Protein AF-A0A0V9UDV1-F1 (afdb_monomer_lite)

Secondary structure (DSSP, 8-state):
--HHHHHHHH--HHHHHHHHTS-HHHHHHHHHHHHHHHTT-PPPP-PPPPPTTHHHHHHHHHHHHHTTT---HHHHHHHHHHTT--S-HHHHHHHHHHHHHHHHHHT---PPP--PPP-

Radius of gyration: 25.46 Å; chains: 1; bounding box: 48×59×56 Å

Structure (mmCIF, N/CA/C/O backbone):
data_AF-A0A0V9UDV1-F1
#
_entry.id   AF-A0A0V9UDV1-F1
#
loop_
_atom_site.group_PDB
_atom_site.id
_atom_site.type_symbol
_atom_site.label_atom_id
_atom_site.label_alt_id
_atom_site.label_comp_id
_atom_site.label_asym_id
_atom_site.label_entity_id
_atom_site.label_seq_id
_atom_site.pdbx_PDB_ins_code
_atom_site.Cartn_x
_atom_site.Cartn_y
_atom_site.Cartn_z
_atom_site.occupancy
_atom_site.B_iso_or_equiv
_atom_site.auth_seq_id
_atom_site.auth_comp_id
_atom_site.auth_asym_id
_atom_site.auth_atom_id
_atom_site.pdbx_PDB_model_num
ATOM 1 N N . MET A 1 1 ? -19.225 -16.203 29.135 1.00 77.62 1 MET A N 1
ATOM 2 C CA . MET A 1 1 ? -20.351 -15.443 28.553 1.00 77.62 1 MET A CA 1
ATOM 3 C C . MET A 1 1 ? -19.850 -14.714 27.312 1.00 77.62 1 MET A C 1
ATOM 5 O O . MET A 1 1 ? -18.695 -14.309 27.329 1.00 77.62 1 MET A O 1
ATOM 9 N N . ASP A 1 2 ? -20.645 -14.598 26.243 1.00 93.62 2 ASP A N 1
ATOM 10 C CA . ASP A 1 2 ? -20.272 -13.784 25.071 1.00 93.62 2 ASP A CA 1
ATOM 11 C C . ASP A 1 2 ? -20.384 -12.278 25.381 1.00 93.62 2 ASP A C 1
ATOM 13 O O . ASP A 1 2 ? -21.251 -11.872 26.154 1.00 93.62 2 ASP A O 1
ATOM 17 N N . ILE A 1 3 ? -19.526 -11.455 24.769 1.00 95.50 3 ILE A N 1
ATOM 18 C CA . ILE A 1 3 ? -19.421 -10.011 25.041 1.00 95.50 3 ILE A CA 1
ATOM 19 C C . ILE A 1 3 ? -20.712 -9.263 24.685 1.00 95.50 3 ILE A C 1
ATOM 21 O O . ILE A 1 3 ? -21.114 -8.357 25.420 1.00 95.50 3 ILE A O 1
ATOM 25 N N . ILE A 1 4 ? -21.374 -9.627 23.582 1.00 96.12 4 ILE A N 1
ATOM 26 C CA . ILE A 1 4 ? -22.611 -8.967 23.147 1.00 96.12 4 ILE A CA 1
ATOM 27 C C . ILE A 1 4 ? -23.750 -9.358 24.081 1.00 96.12 4 ILE A C 1
ATOM 29 O O . ILE A 1 4 ? -24.511 -8.494 24.518 1.00 96.12 4 ILE A O 1
ATOM 33 N N . SER A 1 5 ? -23.839 -10.640 24.432 1.00 96.44 5 SER A N 1
ATOM 34 C CA . SER A 1 5 ? -24.828 -11.131 25.395 1.00 96.44 5 SER A CA 1
ATOM 35 C C . SER A 1 5 ? -24.655 -10.477 26.767 1.00 96.44 5 SER A C 1
ATOM 37 O O . SER A 1 5 ? -25.627 -9.972 27.321 1.00 96.44 5 SER A O 1
ATOM 39 N N . ALA A 1 6 ? -23.420 -10.394 27.273 1.00 96.75 6 ALA A N 1
ATOM 40 C CA . ALA A 1 6 ? -23.119 -9.708 28.526 1.00 96.75 6 ALA A CA 1
ATOM 41 C C . ALA A 1 6 ? -23.530 -8.232 28.465 1.00 96.75 6 ALA A C 1
ATOM 43 O O . ALA A 1 6 ? -24.219 -7.748 29.356 1.00 96.75 6 ALA A O 1
ATOM 44 N N . TYR A 1 7 ? -23.189 -7.510 27.392 1.00 96.94 7 TYR A N 1
ATOM 45 C CA . TYR A 1 7 ? -23.598 -6.111 27.246 1.00 96.94 7 TYR A CA 1
ATOM 46 C C . TYR A 1 7 ? -25.122 -5.930 27.184 1.00 96.94 7 TYR A C 1
ATOM 48 O O . TYR A 1 7 ? -25.643 -4.973 27.754 1.00 96.94 7 TYR A O 1
ATOM 56 N N . ARG A 1 8 ? -25.852 -6.839 26.530 1.00 95.62 8 ARG A N 1
ATOM 57 C CA . ARG A 1 8 ? -27.320 -6.790 26.481 1.00 95.62 8 ARG A CA 1
ATOM 58 C C . ARG A 1 8 ? -27.957 -6.964 27.860 1.00 95.62 8 ARG A C 1
ATOM 60 O O . ARG A 1 8 ? -28.957 -6.303 28.117 1.00 95.62 8 ARG A O 1
ATOM 67 N N . GLU A 1 9 ? -27.366 -7.785 28.726 1.00 96.44 9 GLU A N 1
ATOM 68 C CA . GLU A 1 9 ? -27.851 -8.030 30.089 1.00 96.44 9 GLU A CA 1
ATOM 69 C C . GLU A 1 9 ? -27.543 -6.865 31.043 1.00 96.44 9 GLU A C 1
ATOM 71 O O . GLU A 1 9 ? -28.458 -6.285 31.621 1.00 96.44 9 GLU A O 1
ATOM 76 N N . VAL A 1 10 ? -26.272 -6.463 31.175 1.00 95.81 10 VAL A N 1
ATOM 77 C CA . VAL A 1 10 ? -25.868 -5.415 32.139 1.00 95.81 10 VAL A CA 1
ATOM 78 C C . VAL A 1 10 ? -25.980 -3.987 31.602 1.00 95.81 10 VAL A C 1
ATOM 80 O O . VAL A 1 10 ? -25.866 -3.037 32.375 1.00 95.81 10 VAL A O 1
ATOM 83 N N . ARG A 1 11 ? -26.153 -3.798 30.285 1.00 95.31 11 ARG A N 1
ATOM 84 C CA . ARG A 1 11 ? -26.264 -2.485 29.603 1.00 95.31 11 ARG A CA 1
ATOM 85 C C . ARG A 1 11 ? -25.141 -1.495 29.954 1.00 95.31 11 ARG A C 1
ATOM 87 O O . ARG A 1 11 ? -25.288 -0.284 29.811 1.00 95.31 11 ARG A O 1
ATOM 94 N N . SER A 1 12 ? -23.987 -2.012 30.376 1.00 96.94 12 SER A N 1
ATOM 95 C CA . SER A 1 12 ? -22.811 -1.250 30.795 1.00 96.94 12 SER A CA 1
ATOM 96 C C . SER A 1 12 ? -21.548 -1.878 30.222 1.00 96.94 12 SER A C 1
ATOM 98 O O . SER A 1 12 ? -21.309 -3.074 30.384 1.00 96.94 12 SER A O 1
ATOM 100 N N . TYR A 1 13 ? -20.694 -1.066 29.591 1.00 97.44 13 TYR A N 1
ATOM 101 C CA . TYR A 1 13 ? -19.423 -1.550 29.043 1.00 97.44 13 TYR A CA 1
ATOM 102 C C . TYR A 1 13 ? -18.446 -2.023 30.120 1.00 97.44 13 TYR A C 1
ATOM 104 O O . TYR A 1 13 ? -17.667 -2.936 29.863 1.00 97.44 13 TYR A O 1
ATOM 112 N N . ARG A 1 14 ? -18.454 -1.401 31.309 1.00 97.62 14 ARG A N 1
ATOM 113 C CA . ARG A 1 14 ? -17.582 -1.815 32.420 1.00 97.62 14 ARG A CA 1
ATOM 114 C C . ARG A 1 14 ? -18.089 -3.099 33.069 1.00 97.62 14 ARG A C 1
ATOM 116 O O . ARG A 1 14 ? -17.306 -4.029 33.199 1.00 97.62 14 ARG A O 1
ATOM 123 N N . GLY A 1 15 ? -19.392 -3.184 33.342 1.00 97.06 15 GLY A N 1
ATOM 124 C CA . GLY A 1 15 ? -19.994 -4.397 33.906 1.00 97.06 15 GLY A CA 1
ATOM 125 C C . GLY A 1 15 ? -19.821 -5.610 32.987 1.00 97.06 15 GLY A C 1
ATOM 126 O O . GLY A 1 15 ? -19.361 -6.660 33.419 1.00 97.06 15 GLY A O 1
ATOM 127 N N . ALA A 1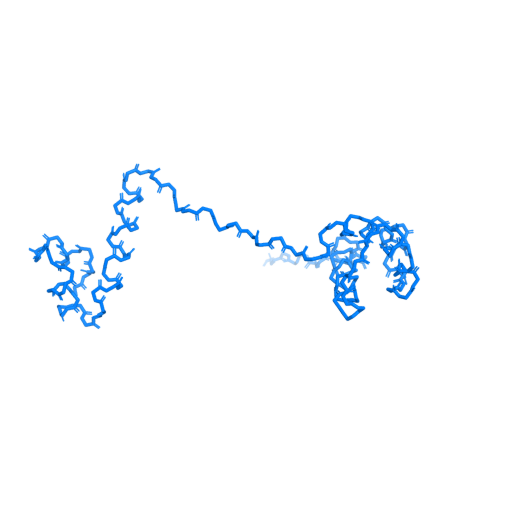 16 ? -20.074 -5.450 31.683 1.00 97.50 16 ALA A N 1
ATOM 128 C CA . ALA A 1 16 ? -19.852 -6.527 30.717 1.00 97.50 16 ALA A CA 1
ATOM 129 C C . ALA A 1 16 ? -18.370 -6.929 30.615 1.00 97.50 16 ALA A C 1
ATOM 131 O O . ALA A 1 16 ? -18.057 -8.102 30.414 1.00 97.50 16 ALA A O 1
ATOM 132 N N . ALA A 1 17 ? -17.452 -5.969 30.763 1.00 97.62 17 ALA A N 1
ATOM 133 C CA . ALA A 1 17 ? -16.021 -6.239 30.741 1.00 97.62 17 ALA A CA 1
ATOM 134 C C . ALA A 1 17 ? -15.558 -7.052 31.957 1.00 97.62 17 ALA A C 1
ATOM 136 O O . ALA A 1 17 ? -14.760 -7.968 31.779 1.00 97.62 17 ALA A O 1
ATOM 137 N N . GLU A 1 18 ? -16.082 -6.760 33.149 1.00 96.81 18 GLU A N 1
ATOM 138 C CA . GLU A 1 18 ? -15.821 -7.530 34.371 1.00 96.81 18 GLU A CA 1
ATOM 139 C C . GLU A 1 18 ? -16.335 -8.971 34.241 1.00 96.81 18 GLU A C 1
ATOM 141 O O . GLU A 1 18 ? -15.578 -9.909 34.479 1.00 96.81 18 GLU A O 1
ATOM 146 N N . LEU A 1 19 ? -17.567 -9.159 33.749 1.00 96.31 19 LEU A N 1
ATOM 147 C CA . LEU A 1 19 ? -18.158 -10.489 33.529 1.00 96.31 19 LEU A CA 1
ATOM 148 C C . LEU A 1 19 ? -17.414 -11.323 32.473 1.00 96.31 19 LEU A C 1
ATOM 150 O O . LEU A 1 19 ? -17.373 -12.550 32.559 1.00 96.31 19 LEU A O 1
ATOM 154 N N . CYS A 1 20 ? -16.844 -10.669 31.459 1.00 95.56 20 CYS A N 1
ATOM 155 C CA . CYS A 1 20 ? -16.139 -11.335 30.363 1.00 95.56 20 CYS A CA 1
ATOM 156 C C . CYS A 1 20 ? -14.611 -11.374 30.542 1.00 95.56 20 CYS A C 1
ATOM 158 O O . CYS A 1 20 ? -13.923 -11.872 29.652 1.00 95.56 20 CYS A O 1
ATOM 160 N N . GLY A 1 21 ? -14.061 -10.823 31.631 1.00 95.44 21 GLY A N 1
ATOM 161 C CA . GLY A 1 21 ? -12.612 -10.765 31.863 1.00 95.44 21 GLY A CA 1
ATOM 162 C C . GLY A 1 21 ? -11.836 -9.975 30.797 1.00 95.44 21 GLY A C 1
ATOM 163 O O . GLY A 1 21 ? -10.723 -10.346 30.432 1.00 95.44 21 GLY A O 1
ATOM 164 N N . THR A 1 22 ? -12.421 -8.905 30.251 1.00 96.31 22 THR A N 1
ATOM 165 C CA . THR A 1 22 ? -11.812 -8.076 29.195 1.00 96.31 22 THR A CA 1
ATOM 166 C C . THR A 1 22 ? -11.770 -6.595 29.584 1.00 96.31 22 THR A C 1
ATOM 168 O O . THR A 1 22 ? -12.030 -6.217 30.721 1.00 96.31 22 THR A O 1
ATOM 171 N N . THR A 1 23 ? -11.420 -5.714 28.645 1.00 97.44 23 THR A N 1
ATOM 172 C CA . THR A 1 23 ? -11.447 -4.262 28.853 1.00 97.44 23 THR A CA 1
ATOM 173 C C . THR A 1 23 ? -12.726 -3.646 28.290 1.00 97.44 23 THR A C 1
ATOM 175 O O . THR A 1 23 ? -13.153 -3.973 27.183 1.00 97.44 23 THR A O 1
ATOM 178 N N . HIS A 1 24 ? -13.302 -2.666 28.993 1.00 97.12 24 HIS A N 1
ATOM 179 C CA . HIS A 1 24 ? -14.498 -1.935 28.537 1.00 97.12 24 HIS A CA 1
ATOM 180 C C . HIS A 1 24 ? -14.324 -1.276 27.155 1.00 97.12 24 HIS A C 1
ATOM 182 O O . HIS A 1 24 ? -15.291 -1.134 26.413 1.00 97.12 24 HIS A O 1
ATOM 188 N N . LYS A 1 25 ? -13.089 -0.920 26.764 1.00 98.06 25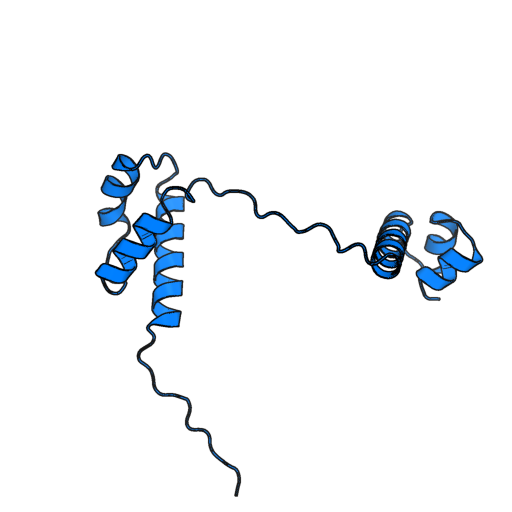 LYS A N 1
ATOM 189 C CA . LYS A 1 25 ? -12.764 -0.428 25.410 1.00 98.06 25 LYS A CA 1
ATOM 190 C C . LYS A 1 25 ? -12.933 -1.508 24.336 1.00 98.06 25 LYS A C 1
ATOM 192 O O . LYS A 1 25 ? -13.318 -1.203 23.211 1.00 98.06 25 LYS A O 1
ATOM 197 N N . THR A 1 26 ? -12.630 -2.762 24.666 1.00 97.31 26 THR A N 1
ATOM 198 C CA . THR A 1 26 ? -12.832 -3.905 23.764 1.00 97.31 26 THR A CA 1
ATOM 199 C C . THR A 1 26 ? -14.311 -4.225 23.644 1.00 97.31 26 THR A C 1
ATOM 201 O O . THR A 1 26 ? -14.782 -4.351 22.520 1.00 97.31 26 THR A O 1
ATOM 204 N N . VAL A 1 27 ? -15.046 -4.234 24.763 1.00 97.62 27 VAL A N 1
ATOM 205 C CA . VAL A 1 27 ? -16.511 -4.371 24.748 1.00 97.62 27 VAL A CA 1
ATOM 206 C C . VAL A 1 27 ? -17.137 -3.295 23.866 1.00 97.62 27 VAL A C 1
ATOM 208 O O . VAL A 1 27 ? -17.811 -3.637 22.903 1.00 97.62 27 VAL A O 1
ATOM 211 N N . LYS A 1 28 ? -16.840 -2.014 24.123 1.00 97.31 28 LYS A N 1
ATOM 212 C CA . LYS A 1 28 ? -17.348 -0.883 23.334 1.00 97.31 28 LYS A CA 1
ATOM 213 C C . LYS A 1 28 ? -17.108 -1.079 21.833 1.00 97.31 28 LYS A C 1
ATOM 215 O O . LYS A 1 28 ? -18.047 -1.053 21.055 1.00 97.31 28 LYS A O 1
ATOM 220 N N . ARG A 1 29 ? -15.866 -1.370 21.436 1.00 95.62 29 ARG A N 1
ATOM 221 C CA . ARG A 1 29 ? -15.487 -1.587 20.029 1.00 95.62 29 ARG A CA 1
ATOM 222 C C . ARG A 1 29 ? -16.188 -2.783 19.375 1.00 95.62 29 ARG A C 1
ATOM 224 O O . ARG A 1 29 ? -16.395 -2.761 18.166 1.00 95.62 29 ARG A O 1
ATOM 231 N N . ILE A 1 30 ? -16.471 -3.846 20.128 1.00 95.31 30 ILE A N 1
ATOM 232 C CA . ILE A 1 30 ? -17.182 -5.027 19.617 1.00 95.31 30 ILE A CA 1
ATOM 233 C C . ILE A 1 30 ? -18.671 -4.721 19.468 1.00 95.31 30 ILE A C 1
ATOM 235 O O . ILE A 1 30 ? -19.237 -5.031 18.427 1.00 95.31 30 ILE A O 1
ATOM 239 N N . VAL A 1 31 ? -19.275 -4.076 20.468 1.00 95.44 31 VAL A N 1
ATOM 240 C CA . VAL A 1 31 ? -20.683 -3.664 20.437 1.00 95.44 31 VAL A CA 1
ATOM 241 C C . VAL A 1 31 ? -20.931 -2.677 19.300 1.00 95.44 31 VAL A C 1
ATOM 243 O O . VAL A 1 31 ? -21.790 -2.939 18.473 1.00 95.44 31 VAL A O 1
ATOM 246 N N . GLU A 1 32 ? -20.131 -1.614 19.185 1.00 93.94 32 GLU A N 1
ATOM 247 C CA . GLU A 1 32 ? -20.264 -0.616 18.112 1.00 93.94 32 GLU A CA 1
ATOM 248 C C . GLU A 1 32 ? -20.110 -1.244 16.723 1.00 93.94 32 GLU A C 1
ATOM 250 O O . GLU A 1 32 ? -20.841 -0.901 15.800 1.00 93.94 32 GLU A O 1
ATOM 255 N N . ARG A 1 33 ? -19.179 -2.195 16.567 1.00 91.69 33 ARG A N 1
ATOM 256 C CA . ARG A 1 33 ? -19.026 -2.940 15.311 1.00 91.69 33 ARG A CA 1
ATOM 257 C C . ARG A 1 33 ? -20.251 -3.795 15.018 1.00 91.69 33 ARG A C 1
ATOM 259 O O . ARG A 1 33 ? -20.735 -3.777 13.899 1.00 91.69 33 ARG A O 1
ATOM 266 N N . PHE A 1 34 ? -20.744 -4.524 16.014 1.00 92.69 34 PHE A N 1
ATOM 267 C CA . PHE A 1 34 ? -21.923 -5.361 15.853 1.00 92.69 34 PHE A CA 1
ATOM 268 C C . PHE A 1 34 ? -23.162 -4.529 15.505 1.00 92.69 34 PHE A C 1
ATOM 270 O O . PHE A 1 34 ? -23.909 -4.898 14.609 1.00 92.69 34 PHE A O 1
ATOM 277 N N . GLU A 1 35 ? -23.373 -3.397 16.176 1.00 91.50 35 GLU A N 1
ATOM 278 C CA . GLU A 1 35 ? -24.470 -2.473 15.875 1.00 91.50 35 GLU A CA 1
ATOM 279 C C . GLU A 1 35 ? -24.342 -1.879 14.469 1.00 91.50 35 GLU A C 1
ATOM 281 O O . GLU A 1 35 ? -25.335 -1.829 13.747 1.00 91.50 35 GLU A O 1
ATOM 286 N N . ALA A 1 36 ? -23.129 -1.502 14.048 1.00 89.31 36 ALA A N 1
ATOM 287 C CA . ALA A 1 36 ? -22.862 -1.061 12.681 1.00 89.31 36 ALA A CA 1
ATOM 288 C C . ALA A 1 36 ? -23.187 -2.160 11.654 1.00 89.31 36 ALA A C 1
ATOM 290 O O . ALA A 1 36 ? -23.900 -1.892 10.689 1.00 89.31 36 ALA A O 1
ATOM 291 N N . ASP A 1 37 ? -22.754 -3.400 11.898 1.00 88.69 37 ASP A N 1
ATOM 292 C CA . A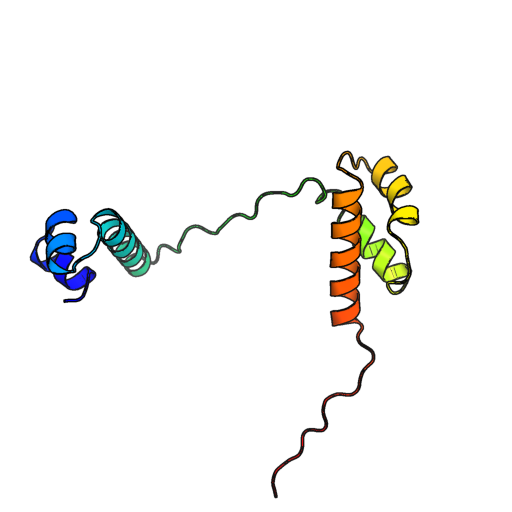SP A 1 37 ? -23.037 -4.544 11.027 1.00 88.69 37 ASP A CA 1
ATOM 293 C C . ASP A 1 37 ? -24.552 -4.829 10.947 1.00 88.69 37 ASP A C 1
ATOM 295 O O . ASP A 1 37 ? -25.082 -5.055 9.860 1.00 88.69 37 ASP A O 1
ATOM 299 N N . GLN A 1 38 ? -25.282 -4.764 12.072 1.00 90.12 38 GLN A N 1
ATOM 300 C CA . GLN A 1 38 ? -26.747 -4.921 12.101 1.00 90.12 38 GLN A CA 1
ATOM 301 C C . GLN A 1 38 ? -27.481 -3.778 11.387 1.00 90.12 38 GLN A C 1
ATOM 303 O O . GLN A 1 38 ? -28.514 -4.007 10.762 1.00 90.12 38 GLN A O 1
ATOM 308 N N . ALA A 1 39 ? -26.948 -2.557 11.453 1.00 90.25 39 ALA A N 1
ATOM 309 C CA . ALA A 1 39 ? -27.463 -1.398 10.729 1.00 90.25 39 ALA A CA 1
ATOM 310 C C . ALA A 1 39 ? -27.067 -1.390 9.238 1.00 90.25 39 ALA A C 1
ATOM 312 O O . ALA A 1 39 ? -27.381 -0.433 8.531 1.00 90.25 39 ALA A O 1
ATOM 313 N N . GLY A 1 40 ? -26.344 -2.410 8.757 1.00 86.44 40 GLY A N 1
ATOM 314 C CA . GLY A 1 40 ? -25.824 -2.461 7.390 1.00 86.44 40 GLY A CA 1
ATOM 315 C C . GLY A 1 40 ? -24.789 -1.372 7.092 1.00 86.44 40 GLY A C 1
ATOM 316 O O . GLY A 1 40 ? -24.549 -1.054 5.929 1.00 86.44 40 GLY A O 1
ATOM 317 N N . THR A 1 41 ? -24.189 -0.775 8.126 1.00 84.69 41 THR A N 1
ATOM 318 C CA . THR A 1 41 ? -23.133 0.228 7.989 1.00 84.69 41 THR A CA 1
ATOM 319 C C . THR A 1 41 ? -21.802 -0.496 7.798 1.00 84.69 41 THR A C 1
ATOM 321 O O . THR A 1 41 ? -21.313 -1.122 8.740 1.00 84.69 41 THR A O 1
ATOM 324 N N . PRO A 1 42 ? -21.189 -0.432 6.603 1.00 77.00 42 PRO A N 1
ATOM 325 C CA . PRO A 1 42 ? -19.916 -1.089 6.374 1.00 77.00 42 PRO A CA 1
ATOM 326 C C . PRO A 1 42 ? -18.833 -0.460 7.263 1.00 77.00 42 PRO A C 1
ATOM 328 O O . PRO A 1 42 ? -18.859 0.752 7.515 1.00 77.00 42 PRO A O 1
ATOM 331 N N . PRO A 1 43 ? -17.849 -1.249 7.730 1.00 77.94 43 PRO A N 1
ATOM 332 C CA . PRO A 1 43 ? -16.720 -0.707 8.468 1.00 77.94 43 PRO A CA 1
ATOM 333 C C . PRO A 1 43 ? -16.000 0.354 7.624 1.00 77.94 43 PRO A C 1
ATOM 335 O O . PRO A 1 43 ? -15.947 0.229 6.396 1.00 77.94 43 PRO A O 1
ATOM 338 N N . PRO A 1 44 ? -15.411 1.385 8.258 1.00 78.62 44 PRO A N 1
ATOM 339 C CA . PRO A 1 44 ? -14.695 2.414 7.525 1.00 78.62 44 PRO A CA 1
ATOM 340 C C . PRO A 1 44 ? -13.594 1.766 6.687 1.00 78.62 44 PRO A C 1
ATOM 342 O O . PRO A 1 44 ? -12.778 0.986 7.195 1.00 78.62 44 PRO A O 1
ATOM 345 N N . VAL A 1 45 ? -13.581 2.094 5.396 1.00 80.25 45 VAL A N 1
ATOM 346 C CA . VAL A 1 45 ? -12.541 1.632 4.481 1.00 80.25 45 VAL A CA 1
ATOM 347 C C . VAL A 1 45 ? -11.211 2.167 4.994 1.00 80.25 45 VAL A C 1
ATOM 349 O O . VAL A 1 45 ? -11.047 3.368 5.218 1.00 80.25 45 VAL A O 1
ATOM 352 N N . ARG A 1 46 ? -10.252 1.267 5.218 1.00 78.06 46 ARG A N 1
ATOM 353 C CA . ARG A 1 46 ? -8.884 1.675 5.532 1.00 78.06 46 ARG A CA 1
ATOM 354 C C . ARG A 1 46 ? -8.312 2.347 4.293 1.00 78.06 46 ARG A C 1
ATOM 356 O O . ARG A 1 46 ? -7.994 1.665 3.327 1.00 78.06 46 ARG A O 1
ATOM 363 N N . VAL A 1 47 ? -8.198 3.669 4.337 1.00 78.62 47 VAL A N 1
ATOM 364 C CA . VAL A 1 47 ? -7.517 4.430 3.291 1.00 78.62 47 VAL A CA 1
ATOM 365 C C . VAL A 1 47 ? -6.022 4.184 3.449 1.00 78.62 47 VAL A C 1
ATOM 367 O O . VAL A 1 47 ? -5.445 4.453 4.509 1.00 78.62 47 VAL A O 1
ATOM 370 N N . GLU A 1 48 ? -5.409 3.605 2.423 1.00 77.88 48 GLU A N 1
ATOM 371 C CA . GLU A 1 48 ? -3.960 3.482 2.365 1.00 77.88 48 GLU A CA 1
ATOM 372 C C . GLU A 1 48 ? -3.352 4.885 2.289 1.00 77.88 48 GLU A C 1
ATOM 374 O O . GLU A 1 48 ? -3.847 5.759 1.580 1.00 77.88 48 GLU A O 1
ATOM 379 N N . ARG A 1 49 ? -2.324 5.138 3.101 1.00 84.06 49 ARG A N 1
ATOM 380 C CA . ARG A 1 49 ? -1.659 6.442 3.101 1.00 84.06 49 ARG A CA 1
ATOM 381 C C . ARG A 1 49 ? -0.824 6.553 1.838 1.00 84.06 49 ARG A C 1
ATOM 383 O O . ARG A 1 49 ? -0.019 5.657 1.594 1.00 84.06 49 ARG A O 1
ATOM 390 N N . GLU A 1 50 ? -0.952 7.675 1.138 1.00 83.75 50 GLU A N 1
ATOM 391 C CA . GLU A 1 50 ? -0.107 7.994 -0.013 1.00 83.75 50 GLU A CA 1
ATOM 392 C C . GLU A 1 50 ? 1.373 7.825 0.349 1.00 83.75 50 GLU A C 1
ATOM 394 O O . GLU A 1 50 ? 1.869 8.321 1.373 1.00 83.75 50 GLU A O 1
ATOM 399 N N . HIS A 1 51 ? 2.086 7.078 -0.483 1.00 85.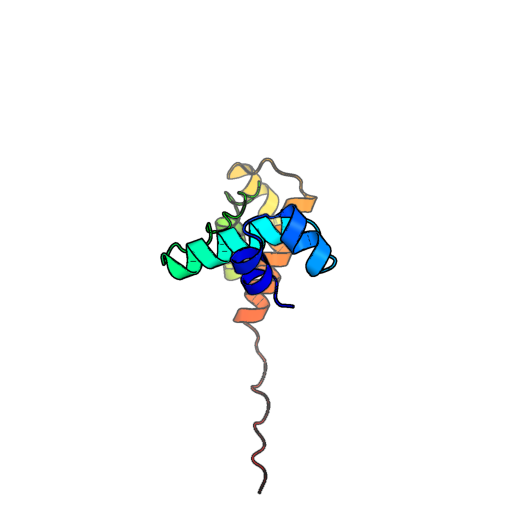88 51 HIS A N 1
ATOM 400 C CA . HIS A 1 51 ? 3.521 6.964 -0.404 1.00 85.88 51 HIS A CA 1
ATOM 401 C C . HIS A 1 51 ? 4.184 8.095 -1.188 1.00 85.88 51 HIS A C 1
ATOM 403 O O . HIS A 1 51 ? 3.777 8.516 -2.264 1.00 85.88 51 HIS A O 1
ATOM 409 N N . ASN A 1 52 ? 5.331 8.533 -0.684 1.00 88.19 52 ASN A N 1
ATOM 410 C CA . ASN A 1 52 ? 6.190 9.545 -1.302 1.00 88.19 52 ASN A CA 1
ATOM 411 C C . ASN A 1 52 ? 6.729 9.195 -2.705 1.00 88.19 52 ASN A C 1
ATOM 413 O O . ASN A 1 52 ? 7.422 10.013 -3.307 1.00 88.19 52 ASN A O 1
ATOM 417 N N . TYR A 1 53 ? 6.504 7.977 -3.194 1.00 90.00 53 TYR A N 1
ATOM 418 C CA . TYR A 1 53 ? 6.926 7.528 -4.518 1.00 90.00 53 TYR A CA 1
ATOM 419 C C . TYR A 1 53 ? 5.756 7.265 -5.470 1.00 90.00 53 TYR A C 1
ATOM 421 O O . TYR A 1 53 ? 6.012 6.893 -6.613 1.00 90.00 53 TYR A O 1
ATOM 429 N N . ASP A 1 54 ? 4.511 7.488 -5.037 1.00 91.12 54 ASP A N 1
ATOM 430 C CA . ASP A 1 54 ? 3.315 7.174 -5.827 1.00 91.12 54 ASP A CA 1
ATOM 431 C C . ASP A 1 54 ? 3.310 7.885 -7.182 1.00 91.12 54 ASP A C 1
ATOM 433 O O . ASP A 1 54 ? 2.970 7.282 -8.198 1.00 91.12 54 ASP A O 1
ATOM 437 N N . SER A 1 55 ? 3.818 9.120 -7.227 1.00 91.94 55 SER A N 1
ATOM 438 C CA . SER A 1 55 ? 3.941 9.910 -8.458 1.00 91.94 55 SER A CA 1
ATOM 439 C C . SER A 1 55 ? 4.834 9.281 -9.533 1.00 91.94 55 SER A C 1
ATOM 441 O O . SER A 1 55 ? 4.707 9.626 -10.705 1.00 91.94 55 SER A O 1
ATOM 443 N N . VAL A 1 56 ? 5.741 8.370 -9.165 1.00 95.25 56 VAL A N 1
ATOM 444 C CA . VAL A 1 56 ? 6.672 7.713 -10.099 1.00 95.25 56 VAL A CA 1
ATOM 445 C C . VAL A 1 56 ? 6.483 6.201 -10.189 1.00 95.25 56 VAL A C 1
ATOM 447 O O . VAL A 1 56 ? 7.224 5.547 -10.925 1.00 95.25 56 VAL A O 1
ATOM 450 N N . THR A 1 57 ? 5.502 5.636 -9.479 1.00 95.44 57 THR A N 1
ATOM 451 C CA . THR A 1 57 ? 5.202 4.197 -9.504 1.00 95.44 57 THR A CA 1
ATOM 452 C C . THR A 1 57 ? 4.897 3.720 -10.920 1.00 95.44 57 THR A C 1
ATOM 454 O O . THR A 1 57 ? 5.512 2.759 -11.383 1.00 95.44 57 THR A O 1
ATOM 457 N N . GLU A 1 58 ? 4.033 4.436 -11.641 1.00 96.12 58 GLU A N 1
ATOM 458 C CA . GLU A 1 58 ? 3.636 4.059 -13.001 1.00 96.12 58 GLU A CA 1
ATOM 459 C C . GLU A 1 58 ? 4.819 4.100 -13.977 1.00 96.12 58 GLU A C 1
ATOM 461 O O . GLU A 1 58 ? 5.082 3.138 -14.697 1.00 96.12 58 GLU A O 1
ATOM 466 N N . LEU A 1 59 ? 5.631 5.161 -13.906 1.00 96.81 59 LEU A N 1
ATOM 467 C CA . LEU A 1 59 ? 6.856 5.295 -14.700 1.00 96.81 59 LEU A CA 1
ATOM 468 C C . LEU A 1 59 ? 7.820 4.127 -14.457 1.00 96.81 59 LEU A C 1
ATOM 470 O O . LEU A 1 59 ? 8.455 3.623 -15.387 1.00 96.81 59 LEU A O 1
ATOM 474 N N . VAL A 1 60 ? 7.966 3.698 -13.202 1.00 97.12 60 VAL A N 1
ATOM 475 C CA . VAL A 1 60 ? 8.823 2.562 -12.851 1.00 97.12 60 VAL A CA 1
ATOM 476 C C . VAL A 1 60 ? 8.252 1.261 -13.409 1.00 97.12 60 VAL A C 1
ATOM 478 O O . VAL A 1 60 ? 9.018 0.495 -13.997 1.00 97.12 60 VAL A O 1
ATOM 481 N N . ASN A 1 61 ? 6.947 1.024 -13.271 1.00 96.94 61 ASN A N 1
ATOM 482 C CA . ASN A 1 61 ? 6.279 -0.171 -13.786 1.00 96.94 61 ASN A CA 1
ATOM 483 C C . ASN A 1 61 ? 6.435 -0.287 -15.307 1.00 96.94 61 ASN A C 1
ATOM 485 O O . ASN A 1 61 ? 6.922 -1.309 -15.789 1.00 96.94 61 ASN A O 1
ATOM 489 N N . GLU A 1 62 ? 6.159 0.786 -16.048 1.00 97.19 62 GLU A N 1
ATOM 490 C CA . GLU A 1 62 ? 6.319 0.845 -17.506 1.00 97.19 62 GLU A CA 1
ATOM 491 C C . GLU A 1 62 ? 7.759 0.514 -17.938 1.00 97.19 62 GLU A C 1
ATOM 493 O O . GLU A 1 62 ? 8.014 -0.245 -18.878 1.00 97.19 62 GLU A O 1
ATOM 498 N N . ARG A 1 63 ? 8.751 1.069 -17.234 1.00 96.81 63 ARG A N 1
ATOM 499 C CA . ARG A 1 63 ? 10.171 0.831 -17.532 1.00 96.81 63 ARG A CA 1
ATOM 500 C C . ARG A 1 63 ? 10.608 -0.587 -17.185 1.00 96.81 63 ARG A C 1
ATOM 502 O O . ARG A 1 63 ? 11.429 -1.160 -17.906 1.00 96.81 63 ARG A O 1
ATOM 509 N N . VAL A 1 64 ? 10.095 -1.142 -16.090 1.00 96.81 64 VAL A N 1
ATOM 510 C CA . VAL A 1 64 ? 10.317 -2.539 -15.709 1.00 96.81 64 VAL A CA 1
ATOM 511 C C . VAL A 1 64 ? 9.747 -3.452 -16.786 1.00 96.81 64 VAL A C 1
ATOM 513 O O . VAL A 1 64 ? 10.495 -4.306 -17.266 1.00 96.81 64 VAL A O 1
ATOM 516 N N . ASP A 1 65 ? 8.515 -3.212 -17.226 1.00 96.19 65 ASP A N 1
ATOM 517 C CA . ASP A 1 65 ? 7.843 -4.010 -18.248 1.00 96.19 65 ASP A CA 1
ATOM 518 C C . ASP A 1 65 ? 8.578 -3.977 -19.594 1.00 96.19 65 ASP A C 1
ATOM 520 O O . ASP A 1 65 ? 9.023 -5.014 -20.091 1.00 96.19 65 ASP A O 1
ATOM 524 N N . ARG A 1 66 ? 8.882 -2.774 -20.105 1.00 96.00 66 ARG A N 1
ATOM 525 C CA . ARG A 1 66 ? 9.662 -2.585 -21.344 1.00 96.00 66 ARG A CA 1
ATOM 526 C C . ARG A 1 66 ? 11.011 -3.306 -21.311 1.00 96.00 66 ARG A C 1
ATOM 528 O O . ARG A 1 66 ? 11.511 -3.760 -22.336 1.00 96.00 66 ARG A O 1
ATOM 535 N N . SER A 1 67 ? 11.626 -3.392 -20.134 1.00 95.00 67 SER A N 1
ATOM 536 C CA . SER A 1 67 ? 12.919 -4.057 -19.947 1.00 95.00 67 SER A CA 1
ATOM 537 C C . SER A 1 67 ? 12.824 -5.548 -19.623 1.00 95.00 67 SER A C 1
ATOM 539 O O . SER A 1 67 ? 13.856 -6.171 -19.353 1.00 95.00 67 SER A O 1
ATOM 541 N N . GLN A 1 68 ? 11.617 -6.113 -19.574 1.00 93.69 68 GLN A N 1
ATOM 542 C CA . GLN A 1 68 ? 11.358 -7.477 -19.113 1.00 93.69 68 GLN A CA 1
ATOM 543 C C . GLN A 1 68 ? 11.970 -7.752 -17.728 1.00 93.69 68 GLN A C 1
ATOM 545 O O . GLN A 1 68 ? 12.650 -8.756 -17.498 1.00 93.69 68 GLN A O 1
ATOM 550 N N . GLY A 1 69 ? 11.852 -6.785 -16.818 1.00 93.12 69 GLY A N 1
ATOM 551 C CA . GLY A 1 69 ? 12.412 -6.868 -15.472 1.00 93.12 69 GLY A CA 1
ATOM 552 C C . GLY A 1 69 ? 13.942 -6.811 -15.386 1.00 93.12 69 GLY A C 1
ATOM 553 O O . GLY A 1 69 ? 14.494 -7.039 -14.306 1.00 93.12 69 GLY A O 1
ATOM 554 N N . ARG A 1 70 ? 14.673 -6.496 -16.461 1.00 94.19 70 ARG A N 1
ATOM 555 C CA . ARG A 1 70 ? 16.150 -6.446 -16.437 1.00 94.19 70 ARG A CA 1
ATOM 556 C C . ARG A 1 70 ? 16.719 -5.101 -16.003 1.00 94.19 70 ARG A C 1
ATOM 558 O O . ARG A 1 70 ? 17.836 -5.066 -15.491 1.00 94.19 70 ARG A O 1
ATOM 565 N N . ILE A 1 71 ? 15.960 -4.013 -16.135 1.00 95.81 71 ILE A N 1
ATOM 566 C CA . ILE A 1 71 ? 16.437 -2.671 -15.787 1.00 95.81 71 ILE A CA 1
ATOM 567 C C . ILE A 1 71 ? 16.836 -2.562 -14.306 1.00 95.81 71 ILE A C 1
ATOM 569 O O . ILE A 1 71 ? 16.273 -3.222 -13.420 1.00 95.81 71 ILE A O 1
ATOM 573 N N . SER A 1 72 ? 17.845 -1.732 -14.042 1.00 96.62 72 SER A N 1
ATOM 574 C CA . SER A 1 72 ? 18.325 -1.420 -12.697 1.00 96.62 72 SER A CA 1
ATOM 575 C C . SER A 1 72 ? 17.752 -0.091 -12.206 1.00 96.62 72 SER A C 1
ATOM 577 O O . SER A 1 72 ? 17.526 0.835 -12.986 1.00 96.62 72 SER A O 1
ATOM 579 N N . ALA A 1 73 ? 17.582 0.041 -10.887 1.00 96.69 73 ALA A N 1
ATOM 580 C CA . ALA A 1 73 ? 17.119 1.288 -10.277 1.00 96.69 73 ALA A CA 1
ATOM 581 C C . ALA A 1 73 ? 18.050 2.474 -10.589 1.00 96.69 73 ALA A C 1
ATOM 583 O O . ALA A 1 73 ? 17.576 3.587 -10.781 1.00 96.69 73 ALA A O 1
ATOM 584 N N . LYS A 1 74 ? 19.364 2.229 -10.707 1.00 96.56 74 LYS A N 1
ATOM 585 C CA . LYS A 1 74 ? 20.356 3.255 -11.065 1.00 96.56 74 LYS A CA 1
ATOM 586 C C . LYS A 1 74 ? 20.048 3.903 -12.420 1.00 96.56 74 LYS A C 1
ATOM 588 O O . LYS A 1 74 ? 20.222 5.105 -12.555 1.00 96.56 74 LYS A O 1
ATOM 593 N N . GLY A 1 75 ? 19.586 3.119 -13.397 1.00 94.25 75 GLY A N 1
ATOM 594 C CA . GLY A 1 75 ? 19.231 3.632 -14.723 1.00 94.25 75 GLY A CA 1
ATOM 595 C C . GLY A 1 75 ? 17.916 4.415 -14.747 1.00 94.25 75 GLY A C 1
ATOM 596 O O . GLY A 1 75 ? 17.800 5.377 -15.497 1.00 94.25 75 GLY A O 1
ATOM 597 N N . ILE A 1 76 ? 16.936 4.037 -13.918 1.00 96.31 76 ILE A N 1
ATOM 598 C CA . ILE A 1 76 ? 15.627 4.717 -13.871 1.00 96.31 76 ILE A CA 1
ATOM 599 C C . ILE A 1 76 ? 15.698 6.002 -13.037 1.00 96.31 76 ILE A C 1
ATOM 601 O O . ILE A 1 76 ? 14.994 6.962 -13.335 1.00 96.31 76 ILE A O 1
ATOM 605 N N . LEU A 1 77 ? 16.550 6.046 -12.008 1.00 96.44 77 LEU A N 1
ATOM 606 C CA . LEU A 1 77 ? 16.568 7.136 -11.032 1.00 96.44 77 LEU A CA 1
ATOM 607 C C . LEU A 1 77 ? 16.702 8.538 -11.662 1.00 96.44 77 LEU A C 1
ATOM 609 O O . LEU A 1 77 ? 15.899 9.390 -11.293 1.00 96.44 77 LEU A O 1
ATOM 613 N N . PRO A 1 78 ? 17.606 8.811 -12.626 1.00 96.81 78 PRO A N 1
ATOM 614 C CA . PRO A 1 78 ? 17.675 10.128 -13.268 1.00 96.81 78 PRO A CA 1
ATOM 615 C C . PRO A 1 78 ? 16.366 10.538 -13.956 1.00 96.81 78 PRO A C 1
ATOM 617 O O . PRO A 1 78 ? 15.972 11.698 -13.908 1.00 96.81 78 PRO A O 1
ATOM 620 N N . ILE A 1 79 ? 15.658 9.574 -14.544 1.00 96.00 79 ILE A N 1
ATOM 621 C CA . ILE A 1 79 ? 14.384 9.793 -15.236 1.00 96.00 79 ILE A CA 1
ATOM 622 C C . ILE A 1 79 ? 13.278 10.075 -14.217 1.00 96.00 79 ILE A C 1
ATOM 624 O O . ILE A 1 79 ? 12.505 11.010 -14.388 1.00 96.00 79 ILE A O 1
ATOM 628 N N . ALA A 1 80 ? 13.245 9.320 -13.117 1.00 95.88 80 ALA A N 1
ATOM 629 C CA . ALA A 1 80 ? 12.313 9.565 -12.021 1.00 95.88 80 ALA A CA 1
ATOM 630 C C . ALA A 1 80 ? 12.553 10.935 -11.363 1.00 95.88 80 ALA A C 1
ATOM 632 O O . ALA A 1 80 ? 11.598 11.634 -11.042 1.00 95.88 80 ALA A O 1
ATOM 633 N N . ARG A 1 81 ? 13.817 11.354 -11.197 1.00 96.31 81 ARG A N 1
ATOM 634 C CA . ARG A 1 81 ? 14.166 12.701 -10.710 1.00 96.31 81 ARG A CA 1
ATOM 635 C C . ARG A 1 81 ? 13.679 13.787 -11.668 1.00 96.31 81 ARG A C 1
ATOM 637 O O . ARG A 1 81 ? 13.079 14.751 -11.208 1.00 96.31 81 ARG A O 1
ATOM 644 N N . ALA A 1 82 ? 13.875 13.610 -12.976 1.00 96.19 82 ALA A N 1
ATOM 645 C CA . ALA A 1 82 ? 13.353 14.531 -13.988 1.00 96.19 82 ALA A CA 1
ATOM 646 C C . ALA A 1 82 ? 11.813 14.606 -13.977 1.00 96.19 82 ALA A C 1
ATOM 648 O O . ALA A 1 82 ? 11.252 15.666 -14.228 1.00 96.19 82 ALA A O 1
ATOM 649 N N . ALA A 1 83 ? 11.141 13.511 -13.613 1.00 94.56 83 ALA A N 1
ATOM 650 C CA . ALA A 1 83 ? 9.694 13.448 -13.405 1.00 94.56 83 ALA A CA 1
ATOM 651 C C . ALA A 1 83 ? 9.228 13.975 -12.027 1.00 94.56 83 ALA A C 1
ATOM 653 O O . ALA A 1 83 ? 8.052 13.858 -11.695 1.00 94.56 83 ALA A O 1
ATOM 654 N N . GLY A 1 84 ? 10.122 14.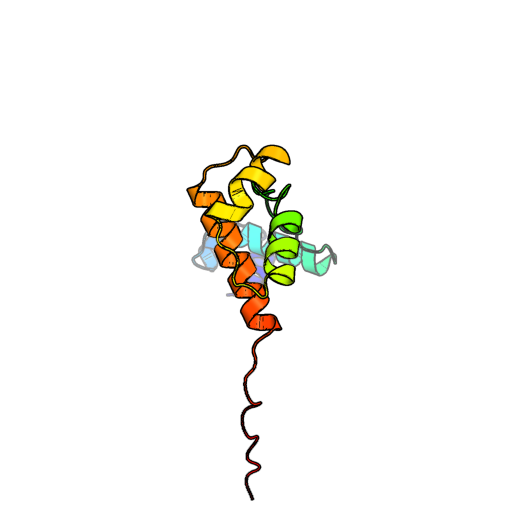545 -11.208 1.00 94.31 84 GLY A N 1
ATOM 655 C CA . GLY A 1 84 ? 9.765 15.183 -9.936 1.00 94.31 84 GLY A CA 1
ATOM 656 C C . GLY A 1 84 ? 9.928 14.312 -8.687 1.00 94.31 84 GLY A C 1
ATOM 657 O O . GLY A 1 84 ? 9.484 14.704 -7.610 1.00 94.31 84 GLY A O 1
ATOM 658 N N . TYR A 1 85 ? 10.584 13.151 -8.771 1.00 96.00 85 TYR A N 1
ATOM 659 C CA . TYR A 1 85 ? 10.869 12.341 -7.585 1.00 96.00 85 TYR A CA 1
ATOM 660 C C . TYR A 1 85 ? 11.823 13.061 -6.621 1.00 96.00 85 TYR A C 1
ATOM 662 O O . TYR A 1 85 ? 12.982 13.322 -6.946 1.00 96.00 85 TYR A O 1
ATOM 670 N N . GLN A 1 86 ? 11.375 13.320 -5.392 1.00 94.38 86 GLN A N 1
ATOM 671 C CA . GLN A 1 86 ? 12.187 13.977 -4.354 1.00 94.38 86 GLN A CA 1
ATOM 672 C C . GLN A 1 86 ? 12.571 13.046 -3.191 1.00 94.38 86 GLN A C 1
ATOM 674 O O . GLN A 1 86 ? 13.356 13.430 -2.330 1.00 94.38 86 GLN A O 1
ATOM 679 N N . GLY A 1 87 ? 12.095 11.796 -3.187 1.00 93.19 87 GLY A N 1
ATOM 680 C CA . GLY A 1 87 ? 12.366 10.827 -2.121 1.00 93.19 87 GLY A CA 1
ATOM 681 C C . GLY A 1 87 ? 13.819 10.329 -2.044 1.00 93.19 87 GLY A C 1
ATOM 682 O O . GLY A 1 87 ? 14.697 10.746 -2.799 1.00 93.19 87 GLY A O 1
ATOM 683 N N . SER A 1 88 ? 14.089 9.408 -1.112 1.00 95.69 88 SER A N 1
ATOM 684 C CA . SER A 1 88 ? 15.429 8.832 -0.926 1.00 95.69 88 SER A CA 1
ATOM 685 C C . SER A 1 88 ? 15.737 7.705 -1.915 1.00 95.69 88 SER A C 1
ATOM 687 O O . SER A 1 88 ? 14.889 6.869 -2.229 1.00 95.69 88 SER A O 1
ATOM 689 N N . ASP A 1 89 ? 16.999 7.586 -2.321 1.00 95.69 89 ASP A N 1
ATOM 690 C CA . ASP A 1 89 ? 17.443 6.551 -3.265 1.00 95.69 89 ASP A CA 1
ATOM 691 C C . ASP A 1 89 ? 17.239 5.123 -2.736 1.00 95.69 89 ASP A C 1
ATOM 693 O O . ASP A 1 89 ? 17.081 4.167 -3.499 1.00 95.69 89 ASP A O 1
ATOM 697 N N . ARG A 1 90 ? 17.251 4.940 -1.409 1.00 96.44 90 ARG A N 1
ATOM 698 C CA . ARG A 1 90 ? 16.925 3.652 -0.778 1.00 96.44 90 ARG A CA 1
ATOM 699 C C . ARG A 1 90 ? 15.463 3.288 -1.002 1.00 96.44 90 ARG A C 1
ATOM 701 O O . ARG A 1 90 ? 15.171 2.129 -1.287 1.00 96.44 90 ARG A O 1
ATOM 708 N N . ASN A 1 91 ? 14.568 4.257 -0.854 1.00 95.06 91 ASN A N 1
ATOM 709 C CA . ASN A 1 91 ? 13.144 4.048 -1.050 1.00 95.06 91 ASN A CA 1
ATOM 710 C C . ASN A 1 91 ? 12.832 3.762 -2.523 1.00 95.06 91 ASN A C 1
ATOM 712 O O . ASN A 1 91 ? 12.163 2.783 -2.832 1.00 95.06 91 ASN A O 1
ATOM 716 N N . PHE A 1 92 ? 13.454 4.514 -3.433 1.00 96.88 92 PHE A N 1
ATOM 717 C CA . PHE A 1 92 ? 13.348 4.263 -4.869 1.00 96.88 92 PHE A CA 1
ATOM 718 C C . PHE A 1 92 ? 13.794 2.846 -5.260 1.00 96.88 92 PHE A C 1
ATOM 720 O O . PHE A 1 92 ? 13.115 2.145 -6.005 1.00 96.88 92 PHE A O 1
ATOM 727 N N . ARG A 1 93 ? 14.913 2.365 -4.700 1.00 97.25 93 ARG A N 1
ATOM 728 C CA . ARG A 1 93 ? 15.367 0.981 -4.917 1.00 97.25 93 ARG A CA 1
ATOM 729 C C . ARG A 1 93 ? 14.359 -0.060 -4.427 1.00 97.25 93 ARG A C 1
ATOM 731 O O . ARG A 1 93 ? 14.230 -1.099 -5.069 1.00 97.25 93 ARG A O 1
ATOM 738 N N . ARG A 1 94 ? 13.657 0.201 -3.318 1.00 96.94 94 ARG A N 1
ATOM 739 C CA . ARG A 1 94 ? 12.598 -0.685 -2.803 1.00 96.94 94 ARG A CA 1
ATOM 740 C C . ARG A 1 94 ? 11.390 -0.719 -3.734 1.00 96.94 94 ARG A C 1
ATOM 742 O O . ARG A 1 94 ? 10.947 -1.817 -4.048 1.00 96.94 94 ARG A O 1
ATOM 749 N N . LEU A 1 95 ? 10.942 0.438 -4.227 1.00 96.56 95 LEU A N 1
ATOM 750 C CA . LEU A 1 95 ? 9.890 0.528 -5.245 1.00 96.56 95 LEU A CA 1
ATOM 751 C C . LEU A 1 95 ? 10.248 -0.313 -6.478 1.00 96.56 95 LEU A C 1
ATOM 753 O O . LEU A 1 95 ? 9.494 -1.200 -6.864 1.00 96.56 95 LEU A O 1
ATOM 757 N N . VAL A 1 96 ? 11.440 -0.112 -7.049 1.00 97.50 96 VAL A N 1
ATOM 758 C CA . VAL A 1 96 ? 11.885 -0.873 -8.230 1.00 97.50 96 VAL A CA 1
ATOM 759 C C . VAL A 1 96 ? 11.963 -2.376 -7.935 1.00 97.50 96 VAL A C 1
ATOM 761 O O . VAL A 1 96 ? 11.597 -3.190 -8.780 1.00 97.50 96 VAL A O 1
ATOM 764 N N . ALA A 1 97 ? 12.431 -2.776 -6.749 1.00 97.69 97 ALA A N 1
AT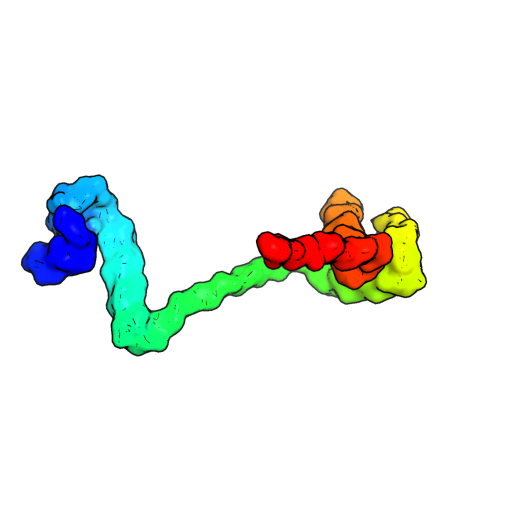OM 765 C CA . ALA A 1 97 ? 12.482 -4.186 -6.363 1.00 97.69 97 ALA A CA 1
ATOM 766 C C . ALA A 1 97 ? 11.081 -4.809 -6.243 1.00 97.69 97 ALA A C 1
ATOM 768 O O . ALA A 1 97 ? 10.889 -5.937 -6.703 1.00 97.69 97 ALA A O 1
ATOM 769 N N . ALA A 1 98 ? 10.119 -4.075 -5.675 1.00 96.81 98 ALA A N 1
ATOM 770 C CA . ALA A 1 98 ? 8.725 -4.491 -5.571 1.00 96.81 98 ALA A CA 1
ATOM 771 C C . ALA A 1 98 ? 8.079 -4.625 -6.959 1.00 96.81 98 ALA A C 1
ATOM 773 O O . ALA A 1 98 ? 7.582 -5.702 -7.284 1.00 96.81 98 ALA A O 1
ATOM 774 N N . ALA A 1 99 ? 8.209 -3.607 -7.816 1.00 96.94 99 ALA A N 1
ATOM 775 C CA . ALA A 1 99 ? 7.724 -3.626 -9.199 1.00 96.94 99 ALA A CA 1
ATOM 776 C C . ALA A 1 99 ? 8.303 -4.808 -9.997 1.00 96.94 99 ALA A C 1
ATOM 778 O O . ALA A 1 99 ? 7.579 -5.570 -10.633 1.00 96.94 99 ALA A O 1
ATOM 779 N N . LYS A 1 100 ? 9.617 -5.055 -9.888 1.00 96.75 100 LYS A N 1
ATOM 780 C CA . LYS A 1 100 ? 10.263 -6.226 -10.510 1.00 96.75 100 LYS A CA 1
ATOM 781 C C . LYS A 1 100 ? 9.769 -7.552 -9.939 1.00 96.75 100 LYS A C 1
ATOM 783 O O . LYS A 1 100 ? 9.826 -8.562 -10.636 1.00 96.75 100 LYS A O 1
ATOM 788 N N . SER A 1 101 ? 9.380 -7.591 -8.667 1.00 95.88 101 SER A N 1
ATOM 789 C CA . SER A 1 101 ? 8.810 -8.793 -8.060 1.00 95.88 101 SER A CA 1
ATOM 790 C C . SER A 1 101 ? 7.415 -9.072 -8.587 1.00 95.88 101 SER A C 1
ATOM 792 O O . SER A 1 101 ? 7.152 -10.208 -8.963 1.00 95.88 101 SER A O 1
ATOM 794 N N . HIS A 1 102 ? 6.577 -8.042 -8.686 1.00 95.00 102 HIS A N 1
ATOM 795 C CA . HIS A 1 102 ? 5.251 -8.134 -9.288 1.00 95.00 102 HIS A CA 1
ATOM 796 C C . HIS A 1 102 ? 5.331 -8.623 -10.735 1.00 95.00 102 HIS A C 1
ATOM 798 O O . HIS A 1 102 ? 4.758 -9.656 -11.073 1.00 95.00 102 HIS A O 1
ATOM 804 N N . TRP A 1 103 ? 6.175 -7.973 -11.544 1.00 95.12 103 TRP A N 1
ATOM 805 C CA . TRP A 1 103 ? 6.388 -8.353 -12.937 1.00 95.12 103 TRP A CA 1
ATOM 806 C C . TRP A 1 103 ? 6.817 -9.819 -13.076 1.00 95.12 103 TRP A C 1
ATOM 808 O O . TRP A 1 103 ? 6.293 -10.534 -13.922 1.00 95.12 103 TRP A O 1
ATOM 818 N N . ARG A 1 104 ? 7.724 -10.309 -12.214 1.00 92.75 104 ARG A N 1
ATOM 819 C CA . ARG A 1 104 ? 8.154 -11.720 -12.212 1.00 92.75 104 ARG A CA 1
ATOM 820 C C . ARG A 1 104 ? 7.031 -12.690 -11.853 1.00 92.75 104 ARG A C 1
ATOM 822 O O . ARG A 1 104 ? 7.015 -13.786 -12.402 1.00 92.75 104 ARG A O 1
ATOM 829 N N . THR A 1 105 ? 6.140 -12.318 -10.936 1.00 91.19 105 THR A N 1
ATOM 830 C CA . THR A 1 105 ? 4.974 -13.137 -10.581 1.00 91.19 105 THR A CA 1
ATOM 831 C C . THR A 1 105 ? 4.025 -13.267 -11.770 1.00 91.19 105 THR A C 1
ATOM 833 O O . THR A 1 105 ? 3.570 -14.366 -12.069 1.00 91.19 105 THR A O 1
ATOM 836 N N . GLU A 1 106 ? 3.779 -12.180 -12.497 1.00 89.81 106 GLU A N 1
ATOM 837 C CA . GLU A 1 106 ? 2.879 -12.173 -13.659 1.00 89.81 106 GLU A CA 1
ATOM 838 C C . GLU A 1 106 ? 3.503 -12.820 -14.903 1.00 89.81 106 GLU A C 1
ATOM 840 O O . GLU A 1 106 ? 2.828 -13.526 -15.646 1.00 89.81 106 GLU A O 1
ATOM 845 N N . HIS A 1 107 ? 4.811 -12.647 -15.098 1.00 88.56 107 HIS A N 1
ATOM 846 C CA . HIS A 1 107 ? 5.549 -13.090 -16.286 1.00 88.56 107 HIS A CA 1
ATOM 847 C C . HIS A 1 107 ? 6.411 -14.329 -16.024 1.00 88.56 107 HIS A C 1
ATOM 849 O O . HIS A 1 107 ? 7.403 -14.578 -16.721 1.00 88.56 107 HIS A O 1
ATOM 855 N N . HIS A 1 108 ? 6.061 -15.116 -15.004 1.00 76.75 108 HIS A N 1
ATOM 856 C CA . HIS A 1 108 ? 6.758 -16.356 -14.702 1.00 76.75 108 HIS A CA 1
ATOM 857 C C . HIS A 1 108 ? 6.680 -17.300 -15.915 1.00 76.75 108 HIS A C 1
ATOM 859 O O . HIS A 1 108 ? 5.615 -17.739 -16.341 1.00 76.75 108 HIS A O 1
ATOM 865 N N . ARG A 1 109 ? 7.833 -17.643 -16.494 1.00 71.56 109 ARG A N 1
ATOM 866 C CA . ARG A 1 109 ? 7.924 -18.736 -17.470 1.00 71.56 109 ARG A CA 1
ATOM 867 C C . ARG A 1 109 ? 8.219 -20.022 -16.700 1.00 71.56 109 ARG A C 1
ATOM 869 O O . ARG A 1 109 ? 9.375 -20.303 -16.402 1.00 71.56 109 ARG A O 1
ATOM 876 N N . GLY A 1 110 ? 7.180 -20.783 -16.345 1.00 68.31 110 GLY A N 1
ATOM 877 C CA . GLY A 1 110 ? 7.317 -22.051 -15.618 1.00 68.31 110 GLY A CA 1
ATOM 878 C C . GLY A 1 110 ? 6.076 -22.939 -15.717 1.00 68.31 110 GLY A C 1
ATOM 879 O O . GLY A 1 110 ? 4.955 -22.446 -15.653 1.00 68.31 110 GLY A O 1
ATOM 880 N N . ARG A 1 111 ? 6.289 -24.249 -15.922 1.00 65.06 111 ARG A N 1
ATOM 881 C CA . ARG A 1 111 ? 5.247 -25.270 -16.146 1.00 65.06 111 ARG A CA 1
ATOM 882 C C . ARG A 1 111 ? 4.183 -25.236 -15.045 1.00 65.06 111 ARG A C 1
ATOM 884 O O . ARG A 1 111 ? 4.529 -25.224 -13.865 1.00 65.06 111 ARG A O 1
ATOM 891 N N . ARG A 1 112 ? 2.902 -25.324 -15.435 1.00 62.09 112 ARG A N 1
ATOM 892 C CA . ARG A 1 112 ? 1.830 -25.688 -14.497 1.00 62.09 112 ARG A CA 1
ATOM 893 C C . ARG A 1 112 ? 2.243 -26.982 -13.781 1.00 62.09 112 ARG A C 1
ATOM 895 O O . ARG A 1 112 ? 2.716 -27.893 -14.469 1.00 62.09 112 ARG A O 1
ATOM 902 N N . PRO A 1 113 ? 2.087 -27.082 -12.450 1.00 68.06 113 PRO A N 1
ATOM 903 C CA . PRO A 1 113 ? 2.284 -28.341 -11.745 1.00 68.06 113 PRO A CA 1
ATOM 904 C C . PRO A 1 113 ? 1.490 -29.435 -12.459 1.00 68.06 113 PRO A C 1
ATOM 906 O O . PRO A 1 113 ? 0.337 -29.205 -12.836 1.00 68.06 113 PRO A O 1
ATOM 909 N N . ALA A 1 114 ? 2.105 -30.595 -12.696 1.00 66.62 114 ALA A N 1
ATOM 910 C CA . ALA A 1 114 ? 1.374 -31.733 -13.233 1.00 66.62 114 ALA A CA 1
ATOM 911 C C . ALA A 1 114 ? 0.247 -32.066 -12.247 1.00 66.62 114 ALA A C 1
ATOM 913 O O . ALA A 1 114 ? 0.508 -32.453 -11.109 1.00 66.62 114 ALA A O 1
ATOM 914 N N . VAL A 1 115 ? -1.001 -31.862 -12.667 1.00 69.69 115 VAL A N 1
ATOM 915 C CA . VAL A 1 115 ? -2.171 -32.269 -11.890 1.00 69.69 115 VAL A CA 1
ATOM 916 C C . VAL A 1 115 ? -2.272 -33.781 -12.039 1.00 69.69 115 VAL A C 1
ATOM 918 O O . VAL A 1 115 ? -2.776 -34.278 -13.045 1.00 69.69 115 VAL A O 1
ATOM 921 N N . TRP A 1 116 ? -1.729 -34.518 -11.075 1.00 68.56 116 TRP A N 1
ATOM 922 C CA . TRP A 1 116 ? -1.909 -35.963 -11.017 1.00 68.56 116 TRP A CA 1
ATOM 923 C C . TRP A 1 116 ? -3.333 -36.261 -10.542 1.00 68.56 116 TRP A C 1
ATOM 925 O O . TRP A 1 116 ? -3.734 -35.823 -9.464 1.00 68.56 116 TRP A O 1
ATOM 935 N N . LYS A 1 117 ? -4.109 -36.982 -11.357 1.00 64.56 117 LYS A N 1
ATOM 936 C CA . LYS A 1 117 ? -5.391 -37.553 -10.931 1.00 64.56 117 LYS A CA 1
ATOM 937 C C . LYS A 1 117 ? -5.108 -38.889 -10.236 1.00 64.56 117 LYS A C 1
ATOM 939 O O . LYS A 1 117 ? -4.420 -39.708 -10.844 1.00 64.56 117 LYS A O 1
ATOM 944 N N . PRO A 1 118 ? -5.600 -39.127 -9.010 1.00 78.25 118 PRO A N 1
ATOM 945 C CA . PRO A 1 118 ? -5.564 -40.463 -8.436 1.00 78.25 118 PRO A CA 1
ATOM 946 C C . PRO A 1 118 ? -6.480 -41.377 -9.262 1.00 78.25 118 PRO A C 1
ATOM 948 O O . PRO A 1 118 ? -7.607 -40.989 -9.586 1.00 78.25 118 PRO A O 1
ATOM 951 N N . GLY A 1 119 ? -5.935 -42.524 -9.673 1.00 69.12 119 GLY A N 1
ATOM 952 C CA . GLY A 1 119 ? -6.692 -43.642 -10.240 1.00 69.12 119 GLY A CA 1
ATOM 953 C C . GLY A 1 119 ? -7.292 -44.522 -9.157 1.00 69.12 119 GLY A C 1
ATOM 954 O O . GLY A 1 119 ? -6.874 -44.373 -7.985 1.00 69.12 119 GLY A O 1
#

Foldseek 3Di:
DDLLVLCVVVVALPRSCVVVVHHSVVSVVVNVVVVCVVVVNDDPPPDDDDDLCPLCLVVLLVVCVVVLNPDALVVCVVVSVVSPRPDDSVVSNVSNVVSSVVSCVVPPPDDDPPPDDDD

Sequence (119 aa):
MDIISAYREVRSYRGAAELCGTTHKTVKRIVERFEADQAGTPPPVRVEREHNYDSVTELVNERVDRSQGRISAKGILPIARAAGYQGSDRNFRRLVAAAKSHWRTEHHRGRRPAVWKPG

pLDDT: mean 91.01, std 9.04, range [62.09, 98.06]

Organism: NCBI:txid1441730